Protein AF-A0AAW9KJD3-F1 (afdb_monomer)

Organism: Clostridium perfringens (NCBI:txid1502)

Mean predicted aligned error: 2.86 Å

Structure (mmCIF, N/CA/C/O backbone):
data_AF-A0AAW9KJD3-F1
#
_entry.id   AF-A0AAW9KJD3-F1
#
loop_
_atom_site.group_PDB
_atom_site.id
_atom_site.type_symbol
_atom_site.label_atom_id
_atom_site.label_alt_id
_atom_site.label_comp_id
_atom_site.label_asym_id
_atom_site.label_entity_id
_atom_site.label_seq_id
_atom_site.pdbx_PDB_ins_code
_atom_site.Cartn_x
_atom_site.Cartn_y
_atom_site.Cartn_z
_atom_site.occupancy
_atom_site.B_iso_or_equiv
_atom_site.auth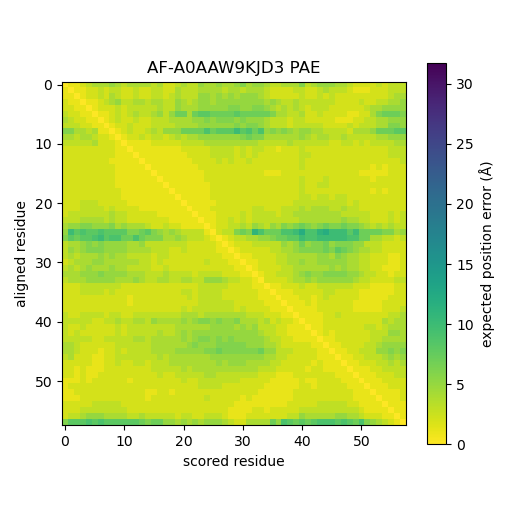_seq_id
_atom_site.auth_comp_id
_atom_site.auth_asym_id
_atom_site.auth_atom_id
_atom_site.pdbx_PDB_model_num
ATOM 1 N N . PHE A 1 1 ? 1.159 5.918 0.568 1.00 89.81 1 PHE A N 1
ATOM 2 C CA . PHE A 1 1 ? 2.633 5.819 0.586 1.00 89.81 1 PHE A CA 1
ATOM 3 C C . PHE A 1 1 ? 3.076 5.392 -0.805 1.00 89.81 1 PHE A C 1
ATOM 5 O O . PHE A 1 1 ? 2.449 4.499 -1.354 1.00 89.81 1 PHE A O 1
ATOM 12 N N . THR A 1 2 ? 4.087 6.019 -1.400 1.00 91.88 2 THR A N 1
ATOM 13 C CA . THR A 1 2 ? 4.577 5.656 -2.745 1.00 91.88 2 THR A CA 1
ATOM 14 C C . THR A 1 2 ? 6.018 5.201 -2.617 1.00 91.88 2 THR A C 1
ATOM 16 O O . THR A 1 2 ? 6.790 5.849 -1.912 1.00 91.88 2 THR A O 1
ATOM 19 N N . THR A 1 3 ? 6.372 4.085 -3.250 1.00 92.44 3 THR A N 1
ATOM 20 C CA . THR A 1 3 ? 7.743 3.573 -3.190 1.00 92.44 3 THR A CA 1
ATOM 21 C C . THR A 1 3 ? 8.702 4.464 -3.969 1.00 92.44 3 THR A C 1
ATOM 23 O O . THR A 1 3 ? 8.320 5.130 -4.935 1.00 92.44 3 THR A O 1
ATOM 26 N N . GLU A 1 4 ? 9.982 4.413 -3.608 1.00 91.50 4 GLU A N 1
ATOM 27 C CA . GLU A 1 4 ? 11.030 4.797 -4.550 1.00 91.50 4 GLU A CA 1
ATOM 28 C C . GLU A 1 4 ? 11.021 3.848 -5.755 1.00 91.50 4 GLU A C 1
ATOM 30 O O . GLU A 1 4 ? 10.475 2.744 -5.689 1.00 91.50 4 GLU A O 1
ATOM 35 N N . ARG A 1 5 ? 11.596 4.288 -6.875 1.00 92.25 5 ARG A N 1
ATOM 36 C CA . ARG A 1 5 ? 11.713 3.457 -8.075 1.00 92.25 5 ARG A CA 1
ATOM 37 C C . ARG A 1 5 ? 12.792 2.396 -7.869 1.00 92.25 5 ARG A C 1
ATOM 39 O O . ARG A 1 5 ? 13.901 2.743 -7.472 1.00 92.25 5 ARG A O 1
ATOM 46 N N . GLY A 1 6 ? 12.507 1.140 -8.206 1.00 92.38 6 GLY A N 1
ATOM 47 C CA . GLY A 1 6 ? 13.530 0.099 -8.156 1.00 92.38 6 GLY A CA 1
ATOM 48 C C . GLY A 1 6 ? 13.035 -1.323 -8.415 1.00 92.38 6 GLY A C 1
ATOM 49 O O . GLY A 1 6 ? 11.921 -1.512 -8.911 1.00 92.38 6 GLY A O 1
ATOM 50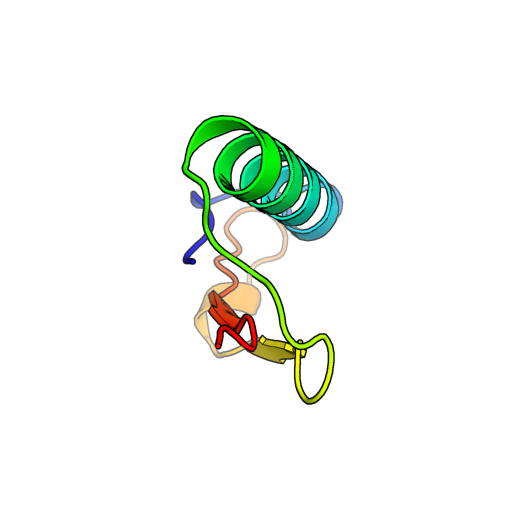 N N . PRO A 1 7 ? 13.857 -2.331 -8.063 1.00 93.31 7 PRO A N 1
ATOM 51 C CA . PRO A 1 7 ? 13.570 -3.726 -8.362 1.00 93.31 7 PRO A CA 1
ATOM 52 C C . PRO A 1 7 ? 12.345 -4.247 -7.610 1.00 93.31 7 PRO A C 1
ATOM 54 O O . PRO A 1 7 ? 12.321 -4.299 -6.375 1.00 93.31 7 PRO A O 1
ATOM 57 N N . PHE A 1 8 ? 11.351 -4.712 -8.363 1.00 90.75 8 PHE A N 1
ATOM 58 C CA . PHE A 1 8 ? 10.058 -5.180 -7.874 1.00 90.75 8 PHE A CA 1
ATOM 59 C C . PHE A 1 8 ? 10.189 -6.234 -6.770 1.00 90.75 8 PHE A C 1
ATOM 61 O O . PHE A 1 8 ? 9.470 -6.181 -5.774 1.00 90.75 8 PHE A O 1
ATOM 68 N N . GLY A 1 9 ? 11.154 -7.154 -6.906 1.00 88.00 9 GLY A N 1
ATOM 69 C CA . GLY A 1 9 ? 11.342 -8.281 -5.986 1.00 88.00 9 GLY A CA 1
ATOM 70 C C . GLY A 1 9 ? 11.593 -7.893 -4.523 1.00 88.00 9 GLY A C 1
ATOM 71 O O . GLY A 1 9 ? 11.333 -8.703 -3.637 1.00 88.00 9 GLY A O 1
ATOM 72 N N . LYS A 1 10 ? 12.059 -6.667 -4.255 1.00 90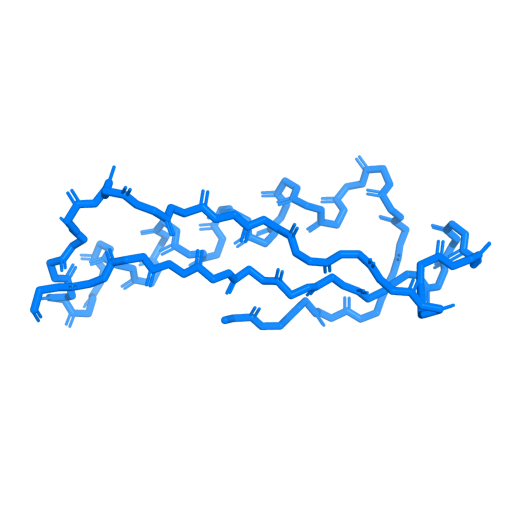.75 10 LYS A N 1
ATOM 73 C CA . LYS A 1 10 ? 12.267 -6.137 -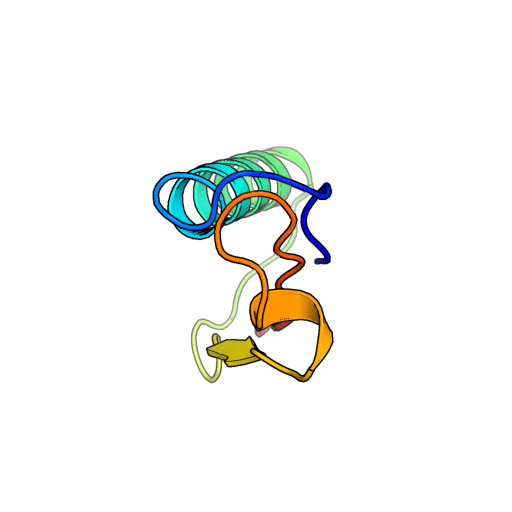2.892 1.00 90.75 10 LYS A CA 1
ATOM 74 C C . LYS A 1 10 ? 11.418 -4.907 -2.566 1.00 90.75 10 LYS A C 1
ATOM 76 O O . LYS A 1 10 ? 11.194 -4.605 -1.399 1.00 90.75 10 LYS A O 1
ATOM 81 N N . LEU A 1 11 ? 10.918 -4.222 -3.589 1.00 93.44 11 LEU A N 1
ATOM 82 C CA . LEU A 1 11 ? 10.248 -2.928 -3.489 1.00 93.44 11 LEU A CA 1
ATOM 83 C C . LEU A 1 11 ? 9.049 -2.930 -2.529 1.00 93.44 11 LEU A C 1
ATOM 85 O O . LEU A 1 11 ? 8.925 -2.044 -1.688 1.00 93.44 11 LEU A O 1
ATOM 89 N N . VAL A 1 12 ? 8.187 -3.942 -2.629 1.00 92.75 12 VAL A N 1
ATOM 90 C CA . VAL A 1 12 ? 6.973 -4.049 -1.802 1.00 92.75 12 VAL A CA 1
ATOM 91 C C . VAL A 1 12 ? 7.326 -4.332 -0.341 1.00 92.75 12 VAL A C 1
ATOM 93 O O . VAL A 1 12 ? 6.762 -3.721 0.566 1.00 92.75 12 VAL A O 1
ATOM 96 N N . ALA A 1 13 ? 8.298 -5.215 -0.101 1.00 93.69 13 ALA A N 1
ATOM 97 C CA . ALA A 1 13 ? 8.750 -5.549 1.246 1.00 93.69 13 ALA A CA 1
ATOM 98 C C . ALA A 1 13 ? 9.373 -4.332 1.951 1.00 93.69 13 ALA A C 1
ATOM 100 O O . ALA A 1 13 ? 9.006 -4.031 3.089 1.00 93.69 13 ALA A O 1
ATOM 101 N N . ASP A 1 14 ? 10.248 -3.601 1.256 1.00 94.88 14 ASP A N 1
ATOM 102 C CA . ASP A 1 14 ? 10.883 -2.383 1.770 1.00 94.88 14 ASP A CA 1
ATOM 103 C C . ASP A 1 14 ? 9.832 -1.297 2.070 1.00 94.88 14 ASP A C 1
ATOM 105 O O . ASP A 1 14 ? 9.866 -0.651 3.120 1.00 94.88 14 ASP A O 1
ATOM 109 N N . ALA A 1 15 ? 8.844 -1.134 1.184 1.00 95.19 15 ALA A N 1
ATOM 110 C CA . ALA A 1 15 ? 7.753 -0.181 1.367 1.00 95.19 15 ALA A CA 1
ATOM 111 C C . ALA A 1 15 ? 6.917 -0.484 2.611 1.00 95.19 15 ALA A C 1
ATOM 113 O O . ALA A 1 15 ? 6.601 0.420 3.389 1.00 95.19 15 ALA A O 1
ATOM 114 N N . TRP A 1 16 ? 6.595 -1.758 2.837 1.00 95.75 16 TRP A N 1
ATOM 115 C CA . TRP A 1 16 ? 5.902 -2.165 4.048 1.00 95.75 16 TRP A CA 1
ATOM 116 C C . TRP A 1 16 ? 6.728 -1.864 5.287 1.00 95.75 16 TRP A C 1
ATOM 118 O O . TRP A 1 16 ? 6.205 -1.232 6.203 1.00 95.75 16 TRP A O 1
ATOM 128 N N . GLN A 1 17 ? 8.006 -2.252 5.322 1.00 95.69 17 GLN A N 1
ATOM 129 C CA . GLN A 1 17 ? 8.889 -1.953 6.455 1.00 95.69 17 GLN A CA 1
ATOM 130 C C . GLN A 1 17 ? 8.903 -0.455 6.790 1.00 95.69 17 GLN A C 1
ATOM 132 O O . GLN A 1 17 ? 8.798 -0.089 7.963 1.00 95.69 17 GLN A O 1
ATOM 137 N N . ALA A 1 18 ? 8.940 0.408 5.772 1.00 94.56 18 ALA A N 1
ATOM 138 C CA . ALA A 1 18 ? 8.859 1.854 5.947 1.00 94.56 18 ALA A CA 1
ATOM 139 C C . ALA A 1 18 ? 7.513 2.307 6.541 1.00 94.56 18 ALA A C 1
ATOM 141 O O . ALA A 1 18 ? 7.497 3.115 7.470 1.00 94.56 18 ALA A O 1
ATOM 142 N N . VAL A 1 19 ? 6.384 1.765 6.069 1.00 94.56 19 VAL A N 1
ATOM 143 C CA . VAL A 1 19 ? 5.052 2.046 6.639 1.00 94.56 19 VAL A CA 1
ATOM 144 C C . VAL A 1 19 ? 4.975 1.614 8.107 1.00 94.56 19 VAL A C 1
ATOM 146 O O . VAL A 1 19 ? 4.497 2.380 8.944 1.00 94.56 19 VAL A O 1
ATOM 149 N N . TRP A 1 20 ? 5.468 0.420 8.447 1.00 94.19 20 TRP A N 1
ATOM 150 C CA . TRP A 1 20 ? 5.501 -0.065 9.830 1.00 94.19 20 TRP A CA 1
ATOM 151 C C . TRP A 1 20 ? 6.304 0.876 10.729 1.00 94.19 20 TRP A C 1
ATOM 153 O O . TRP A 1 20 ? 5.782 1.329 11.750 1.00 94.19 20 TRP A O 1
ATOM 163 N N . ALA A 1 21 ? 7.525 1.230 10.318 1.00 94.94 21 ALA A N 1
ATOM 164 C CA . ALA A 1 21 ? 8.379 2.160 11.051 1.00 94.94 21 ALA A CA 1
ATOM 165 C C . ALA A 1 21 ? 7.720 3.538 11.220 1.00 94.94 21 ALA A C 1
ATOM 167 O O . ALA A 1 21 ? 7.714 4.089 12.322 1.00 94.94 21 ALA A O 1
ATOM 168 N N . LEU A 1 22 ? 7.105 4.064 10.155 1.00 92.75 22 LEU A N 1
ATOM 169 C CA . LEU A 1 22 ? 6.380 5.330 10.189 1.00 92.75 22 LEU A CA 1
ATOM 170 C C . LEU A 1 22 ? 5.249 5.281 11.217 1.00 92.75 22 LEU A C 1
ATOM 172 O O . LEU A 1 22 ? 5.186 6.144 12.089 1.00 92.75 22 LEU A O 1
ATOM 176 N N . THR A 1 23 ? 4.368 4.282 11.147 1.00 92.50 23 THR A N 1
ATOM 177 C CA . THR A 1 23 ? 3.200 4.202 12.044 1.00 92.50 23 THR A CA 1
ATOM 178 C C . THR A 1 23 ? 3.583 3.990 13.505 1.00 92.50 23 THR A C 1
ATOM 180 O O . THR A 1 23 ? 2.975 4.599 14.381 1.00 92.50 23 THR A O 1
ATOM 183 N N . ALA A 1 24 ? 4.655 3.241 13.774 1.00 92.25 24 ALA A N 1
ATOM 184 C CA . ALA A 1 24 ? 5.196 3.090 15.122 1.00 92.25 24 ALA A CA 1
ATOM 185 C C . ALA A 1 24 ? 5.751 4.408 15.696 1.00 92.25 24 ALA A C 1
ATOM 187 O O . ALA A 1 24 ? 5.654 4.638 16.899 1.00 92.25 24 ALA A O 1
ATOM 188 N N . ALA A 1 25 ? 6.320 5.277 14.853 1.00 93.56 25 ALA A N 1
ATOM 189 C CA . ALA A 1 25 ? 6.957 6.522 15.285 1.00 93.56 25 ALA A CA 1
ATOM 190 C C . ALA A 1 25 ? 6.023 7.749 15.307 1.00 93.56 25 ALA A C 1
ATOM 192 O O . ALA A 1 25 ? 6.329 8.731 15.978 1.00 93.56 25 ALA A O 1
ATOM 193 N N . SER A 1 26 ? 4.914 7.729 14.560 1.00 87.00 26 SER A N 1
ATOM 194 C CA . SER A 1 26 ? 4.118 8.935 14.253 1.00 87.00 26 SER A CA 1
ATOM 195 C C . SER A 1 26 ? 2.778 9.041 14.986 1.00 87.00 26 SER A C 1
ATOM 197 O O . SER A 1 26 ? 2.047 10.005 14.770 1.00 87.00 26 SER A O 1
ATOM 199 N N . GLY A 1 27 ? 2.431 8.071 15.839 1.00 87.75 27 GLY A N 1
ATOM 200 C CA . GLY A 1 27 ? 1.126 8.035 16.514 1.00 87.75 27 GLY A CA 1
ATOM 201 C C . GLY A 1 27 ? -0.057 7.795 15.566 1.00 87.75 27 GLY A C 1
ATOM 202 O O . GLY A 1 27 ? -1.205 7.953 15.972 1.00 87.75 27 GLY A O 1
ATOM 203 N N . ILE A 1 28 ? 0.208 7.423 14.309 1.00 92.12 28 ILE A N 1
ATOM 204 C CA . ILE A 1 28 ? -0.820 7.068 13.327 1.00 92.12 28 ILE A CA 1
ATOM 205 C C . ILE A 1 28 ? -1.463 5.740 13.741 1.00 92.12 28 ILE A C 1
ATOM 207 O O . ILE A 1 28 ? -0.821 4.688 13.699 1.00 92.12 28 ILE A O 1
ATOM 211 N N . GLU A 1 29 ? -2.750 5.780 14.086 1.00 92.88 29 GLU A N 1
ATOM 212 C CA . GLU A 1 29 ? -3.555 4.582 14.329 1.00 92.88 29 GLU A CA 1
ATOM 213 C C . GLU A 1 29 ? -4.033 3.993 12.995 1.00 92.88 29 GLU A C 1
ATOM 215 O O . GLU A 1 29 ? -4.846 4.584 12.281 1.00 92.88 29 GLU A O 1
ATOM 220 N N . ARG A 1 30 ? -3.530 2.803 12.655 1.00 94.12 30 ARG A N 1
ATOM 221 C CA . ARG A 1 30 ? -4.036 2.012 11.527 1.00 94.12 30 ARG A CA 1
ATOM 222 C C . ARG A 1 30 ? -5.331 1.314 11.925 1.00 94.12 30 ARG A C 1
ATOM 224 O O . ARG A 1 30 ? -5.429 0.754 13.014 1.00 94.12 30 ARG A O 1
ATOM 231 N N . THR A 1 31 ? -6.309 1.309 11.026 1.00 95.38 31 THR A N 1
ATOM 232 C CA . THR A 1 31 ? -7.574 0.579 11.215 1.00 95.38 31 THR A CA 1
ATOM 233 C C . THR A 1 31 ? -7.505 -0.843 10.674 1.00 95.38 31 THR A C 1
ATOM 235 O O . THR A 1 31 ? -8.305 -1.678 11.084 1.00 95.38 31 THR A O 1
ATOM 238 N N . TYR A 1 32 ? -6.541 -1.133 9.790 1.00 92.06 32 TYR A N 1
ATOM 239 C CA . TYR A 1 32 ? -6.333 -2.448 9.169 1.00 92.06 32 TYR A CA 1
ATOM 240 C C . TYR A 1 32 ? -7.556 -2.978 8.398 1.00 92.06 32 TYR A C 1
ATOM 242 O O . TYR A 1 32 ? -7.683 -4.179 8.175 1.00 92.06 32 TYR A O 1
ATOM 250 N N . THR A 1 33 ? -8.472 -2.098 7.988 1.00 96.62 33 THR A N 1
ATOM 251 C CA . THR A 1 33 ? -9.722 -2.481 7.312 1.00 96.62 33 THR A CA 1
ATOM 252 C C . THR A 1 33 ? -9.603 -2.547 5.794 1.00 96.62 33 THR A C 1
ATOM 254 O O . THR A 1 33 ? -10.488 -3.102 5.145 1.00 96.62 33 THR A O 1
ATOM 257 N N . GLY A 1 34 ? -8.544 -1.984 5.210 1.00 93.75 34 GLY A N 1
ATOM 258 C CA . GLY A 1 34 ? -8.445 -1.833 3.761 1.00 93.75 34 GLY A CA 1
ATOM 259 C C . GLY A 1 34 ? -7.068 -1.393 3.301 1.00 93.75 34 GLY A C 1
ATOM 260 O O . GLY A 1 34 ? -6.945 -0.362 2.642 1.00 93.75 34 GLY A O 1
ATOM 261 N N . ASP A 1 35 ? -6.047 -2.169 3.650 1.00 96.12 35 ASP A N 1
ATOM 262 C CA . ASP A 1 35 ? -4.703 -1.916 3.155 1.00 96.12 35 ASP A CA 1
ATOM 263 C C . ASP A 1 35 ? -4.463 -2.695 1.862 1.00 96.12 35 ASP A C 1
ATOM 265 O O . ASP A 1 35 ? -4.731 -3.896 1.798 1.00 96.12 35 ASP A O 1
ATOM 269 N N . PHE A 1 36 ? -3.960 -2.022 0.832 1.00 95.81 36 PHE A N 1
ATOM 270 C CA . PHE A 1 36 ? -3.692 -2.654 -0.455 1.00 95.81 36 PHE A CA 1
ATOM 271 C C . PHE A 1 36 ? -2.582 -1.950 -1.230 1.00 95.81 36 PHE A C 1
ATOM 273 O O . PHE A 1 36 ? -2.276 -0.773 -1.027 1.00 95.81 36 PHE A O 1
ATOM 280 N N . GLU A 1 37 ? -2.003 -2.695 -2.161 1.00 96.50 3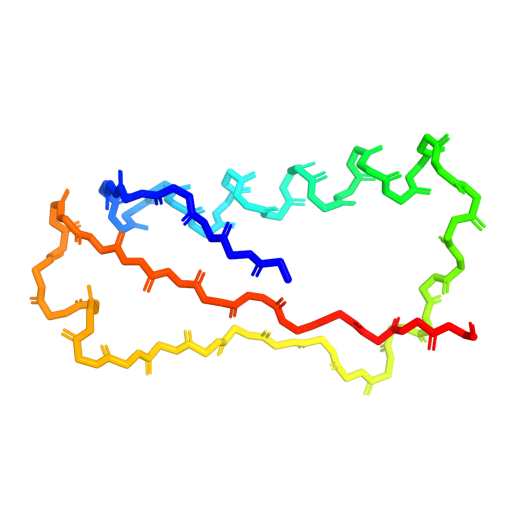7 GLU A N 1
ATOM 281 C CA . GLU A 1 37 ? -0.998 -2.220 -3.100 1.00 96.50 37 GLU A CA 1
ATOM 282 C C . GLU A 1 37 ? -1.656 -1.979 -4.460 1.00 96.50 37 GLU A C 1
ATOM 284 O O . GLU A 1 37 ? -2.394 -2.821 -4.978 1.00 96.50 37 GLU A O 1
ATOM 289 N N . ARG A 1 38 ? -1.384 -0.822 -5.056 1.00 95.62 38 ARG A N 1
ATOM 290 C CA . ARG A 1 38 ? -1.775 -0.493 -6.419 1.00 95.62 38 ARG A CA 1
ATOM 291 C C . ARG A 1 38 ? -0.560 -0.607 -7.328 1.00 95.62 38 ARG A C 1
ATOM 293 O O . ARG A 1 38 ? 0.428 0.110 -7.168 1.00 95.62 38 ARG A O 1
ATOM 300 N N . TYR A 1 39 ? -0.706 -1.482 -8.313 1.00 95.25 39 TYR A N 1
ATOM 301 C CA . TYR A 1 39 ? 0.250 -1.737 -9.380 1.00 95.25 39 TYR A CA 1
ATOM 302 C C . TYR A 1 39 ? -0.330 -1.203 -10.690 1.00 95.25 39 TYR A C 1
ATOM 304 O O . TYR A 1 39 ? -1.435 -1.588 -11.072 1.00 95.25 39 TYR A O 1
ATOM 312 N N . ASP A 1 40 ? 0.382 -0.305 -11.366 1.00 94.50 40 ASP A N 1
ATOM 313 C CA . ASP A 1 40 ? -0.040 0.254 -12.654 1.00 94.50 40 ASP A CA 1
ATOM 314 C C . ASP A 1 40 ? 1.049 0.113 -13.729 1.00 94.50 40 ASP A C 1
ATOM 316 O O . ASP A 1 40 ? 1.975 -0.689 -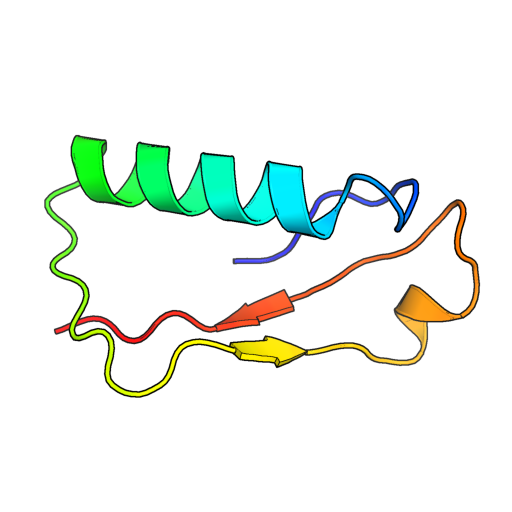13.596 1.00 94.50 40 ASP A O 1
ATOM 320 N N . GLU A 1 41 ? 0.936 0.868 -14.823 1.00 95.94 41 GLU A N 1
ATOM 321 C CA . GLU A 1 41 ? 1.883 0.862 -15.946 1.00 95.94 41 GLU A CA 1
ATOM 322 C C . GLU A 1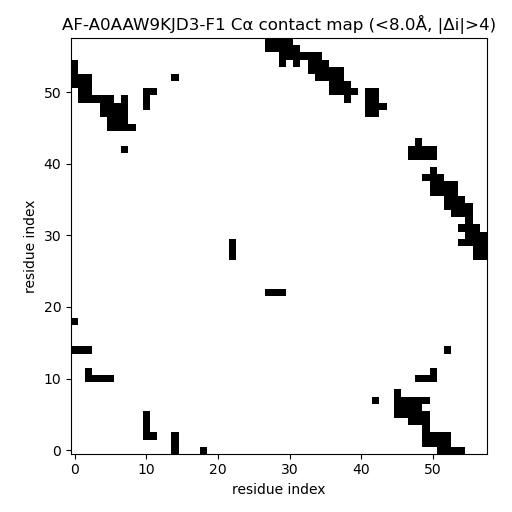 41 ? 3.342 1.090 -15.512 1.00 95.94 41 GLU A C 1
ATOM 324 O O . GLU A 1 41 ? 4.271 0.627 -16.172 1.00 95.94 41 GLU A O 1
ATOM 329 N N . ARG A 1 42 ? 3.573 1.733 -14.360 1.00 94.31 42 ARG A N 1
ATOM 330 C CA . ARG A 1 42 ? 4.917 1.950 -13.809 1.00 94.31 42 ARG A CA 1
ATOM 331 C C . ARG A 1 42 ? 5.566 0.673 -13.276 1.00 94.31 42 ARG A C 1
ATOM 333 O O . ARG A 1 42 ? 6.750 0.710 -12.975 1.00 94.31 42 ARG A O 1
ATOM 340 N N . CYS A 1 43 ? 4.830 -0.433 -13.159 1.00 93.19 43 CYS A N 1
ATOM 341 C CA . CYS A 1 43 ? 5.336 -1.742 -12.731 1.00 93.19 43 CYS A CA 1
ATOM 342 C C . CYS A 1 43 ? 5.712 -2.670 -13.899 1.00 93.19 43 CYS A C 1
ATOM 344 O O . CYS A 1 43 ? 6.087 -3.814 -13.660 1.00 93.19 43 CYS A O 1
ATOM 346 N N . GLN A 1 44 ? 5.581 -2.212 -15.150 1.00 93.25 44 GLN A N 1
ATOM 347 C CA . GLN A 1 44 ? 5.835 -3.048 -16.332 1.00 93.25 44 GLN A CA 1
ATOM 348 C C . GLN A 1 44 ? 7.315 -3.409 -16.508 1.00 93.25 44 GLN A C 1
ATOM 350 O O . GLN A 1 44 ? 7.613 -4.469 -17.050 1.00 93.25 44 GLN A O 1
ATOM 355 N N . ASP A 1 45 ? 8.229 -2.549 -16.049 1.00 94.38 45 ASP A N 1
ATOM 356 C CA . ASP A 1 45 ? 9.658 -2.852 -15.953 1.00 94.38 45 ASP A CA 1
ATOM 357 C C . ASP A 1 45 ? 9.979 -3.317 -14.521 1.00 94.38 45 ASP A C 1
ATOM 359 O O . ASP A 1 45 ? 9.969 -2.485 -13.605 1.00 94.38 45 ASP A O 1
ATOM 363 N N . PRO A 1 46 ? 10.269 -4.615 -14.302 1.00 90.69 46 PRO A N 1
ATOM 364 C CA . PRO A 1 46 ? 10.548 -5.151 -12.975 1.00 90.69 46 PRO A CA 1
ATOM 365 C C . PRO A 1 46 ? 11.779 -4.543 -12.303 1.00 90.69 46 PRO A C 1
ATOM 367 O O . PRO A 1 46 ? 11.845 -4.574 -11.080 1.00 90.69 46 PRO A O 1
ATOM 370 N N . GLU A 1 47 ? 12.730 -3.975 -13.049 1.00 94.88 47 GLU A N 1
ATOM 371 C CA . GLU A 1 47 ? 13.925 -3.341 -12.475 1.00 94.88 47 GLU A CA 1
ATOM 372 C C . GLU A 1 47 ? 13.677 -1.870 -12.103 1.00 94.88 47 GLU A C 1
ATOM 374 O O . GLU A 1 47 ? 14.397 -1.298 -11.283 1.00 94.88 47 GLU A O 1
ATOM 379 N N . ASN A 1 48 ? 12.630 -1.260 -12.667 1.00 94.56 48 ASN A N 1
ATOM 380 C CA . ASN A 1 48 ? 12.295 0.157 -12.512 1.00 94.56 48 ASN A CA 1
ATOM 381 C C . ASN A 1 48 ? 10.842 0.372 -12.063 1.00 94.56 48 ASN A C 1
ATOM 383 O O . ASN A 1 48 ? 10.206 1.354 -12.470 1.00 94.56 48 ASN A O 1
ATOM 387 N N . ALA A 1 49 ? 10.327 -0.516 -11.214 1.00 95.31 49 ALA A N 1
ATOM 388 C CA . ALA A 1 49 ? 8.946 -0.494 -10.760 1.00 95.31 49 ALA A CA 1
ATOM 389 C C . ALA A 1 49 ? 8.677 0.625 -9.739 1.00 95.31 49 ALA A C 1
ATOM 391 O O . ALA A 1 49 ? 9.564 1.036 -8.989 1.00 95.31 49 ALA A O 1
ATOM 392 N N . VAL A 1 50 ? 7.431 1.104 -9.695 1.00 95.69 50 VAL A N 1
ATOM 393 C CA . VAL A 1 50 ? 6.911 2.011 -8.658 1.00 95.69 50 VAL A CA 1
ATOM 394 C C . VAL A 1 50 ? 5.548 1.497 -8.214 1.00 95.69 50 VAL A C 1
ATOM 396 O O . VAL A 1 50 ? 4.678 1.294 -9.058 1.00 95.69 50 VAL A O 1
ATOM 399 N N . VAL A 1 51 ? 5.356 1.325 -6.907 1.00 95.69 51 VAL A N 1
ATOM 400 C CA . VAL A 1 51 ? 4.117 0.801 -6.314 1.00 95.69 51 VAL A CA 1
ATOM 401 C C . VAL A 1 51 ? 3.542 1.821 -5.336 1.00 95.69 51 VAL A C 1
ATOM 403 O O . VAL A 1 51 ? 4.262 2.580 -4.682 1.00 95.69 51 VAL A O 1
ATOM 406 N N . GLU A 1 52 ? 2.219 1.862 -5.238 1.00 96.38 52 GLU A N 1
ATOM 407 C CA . GLU A 1 52 ? 1.514 2.704 -4.275 1.00 96.38 52 GLU A CA 1
ATOM 408 C C . GLU A 1 52 ? 0.862 1.832 -3.206 1.00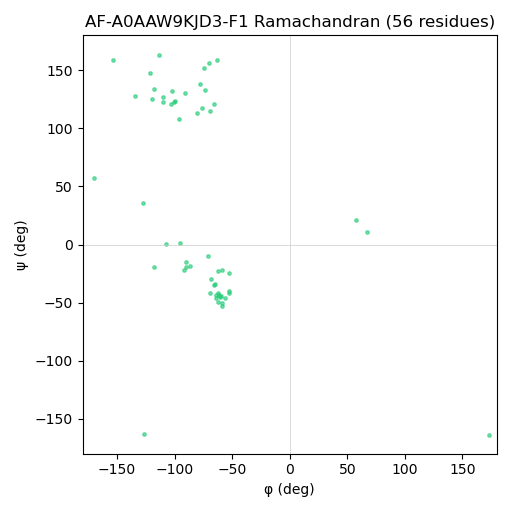 96.38 52 GLU A C 1
ATOM 410 O O . GLU A 1 52 ? 0.107 0.919 -3.516 1.00 96.38 52 GLU A O 1
ATOM 415 N N . LEU A 1 53 ? 1.139 2.123 -1.939 1.00 96.69 53 LEU A N 1
ATOM 416 C CA . LEU A 1 53 ? 0.501 1.489 -0.793 1.00 96.69 53 LEU A CA 1
ATOM 417 C C . LEU A 1 53 ? -0.573 2.428 -0.244 1.00 96.69 53 LEU A C 1
ATOM 419 O O . LEU A 1 53 ? -0.287 3.567 0.156 1.00 96.69 53 LEU A O 1
ATOM 423 N N . TYR A 1 54 ? -1.797 1.925 -0.188 1.00 96.44 54 TYR A N 1
ATOM 424 C CA . TYR A 1 54 ? -2.932 2.552 0.471 1.00 96.44 54 TYR A CA 1
ATOM 425 C C . TYR A 1 54 ? -3.098 1.897 1.835 1.00 96.44 54 TYR A C 1
ATOM 427 O O . TYR A 1 54 ? -3.195 0.678 1.926 1.00 96.44 54 TYR A O 1
ATOM 435 N N . ILE A 1 55 ? -3.072 2.713 2.889 1.00 95.88 55 ILE A N 1
ATOM 436 C CA . ILE A 1 55 ? -3.108 2.263 4.281 1.00 95.88 55 ILE A CA 1
ATOM 437 C C . ILE A 1 55 ? -4.348 2.860 4.933 1.00 95.88 55 ILE A C 1
ATOM 439 O O . ILE A 1 55 ? -4.530 4.080 4.914 1.00 95.88 55 ILE A O 1
ATOM 443 N N . ALA A 1 56 ? -5.187 2.012 5.511 1.00 95.88 56 ALA A N 1
ATOM 444 C CA . ALA A 1 56 ? -6.365 2.419 6.244 1.00 95.88 56 ALA A CA 1
ATOM 445 C C . ALA A 1 56 ? -5.949 2.953 7.624 1.00 95.88 56 ALA A C 1
ATOM 447 O O . ALA A 1 56 ? -5.370 2.246 8.455 1.00 95.88 56 ALA A O 1
ATOM 448 N N . ILE A 1 57 ? -6.241 4.231 7.851 1.00 93.44 57 ILE A N 1
ATOM 449 C CA . ILE A 1 57 ? -5.978 4.967 9.093 1.00 93.44 57 ILE A CA 1
ATOM 450 C C . ILE A 1 57 ? -7.301 5.360 9.764 1.00 93.44 57 ILE A C 1
ATOM 452 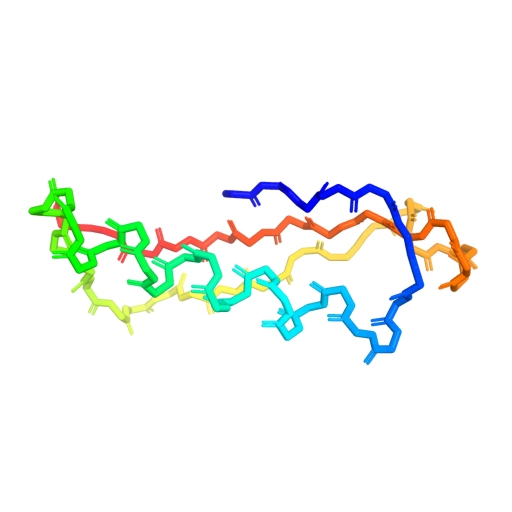O O . ILE A 1 57 ? -8.355 5.283 9.125 1.00 93.44 57 ILE A O 1
ATOM 456 N N . LYS A 1 58 ? -7.249 5.713 11.050 1.00 89.25 58 LYS A N 1
ATOM 457 C CA . LYS A 1 58 ? -8.403 6.128 11.862 1.00 89.25 58 LYS A CA 1
ATOM 458 C C . LYS A 1 58 ? -8.603 7.639 11.863 1.00 89.25 58 LYS A C 1
ATOM 460 O O . LYS A 1 58 ? -7.584 8.363 11.853 1.00 89.25 58 LYS A O 1
#

Sequence (58 aa):
FTTERGPFGKLVADAWQAVWALTAASGIERTYTGDFERYDERCQDPENAVVELYIAIK

Nearest PDB structures (foldseek):
  2iu7-assembly1_I  TM=3.376E-01  e=9.724E+00  Escherichia coli
  2xva-assembly3_C  TM=2.838E-01  e=7.570E+00  Escherichia coli str. K-12 substr. MG1655

InterPro domains:
  IPR011256 Regulatory factor, effector binding domain superfamily [G3DSA:3.20.80.10] (1-58)
  IPR011256 Regulatory factor, effector binding domain superfamily [SSF55136] (4-58)
  IPR029441 Integron-associated effector binding protein [PF14526] (1-57)
  IPR053182 Putative transcriptional regulator YobU-like [PTHR36444] (1-58)

Secondary structure (DSSP, 8-state):
-BPPSB-HHHHHHHHHHHHHHHHHHH---B--SS-EEE--GGGSSTTSB--EEE--B-

pLDDT: mean 93.64, std 2.28, range [87.0, 96.69]

Radius of gyration: 12.03 Å; Cα contacts (8 Å, |Δi|>4): 95; chains: 1; bounding box: 24×17×33 Å

Solvent-accessible surface area (backbone atoms only — not comparable to full-atom values): 3358 Å² total; per-residue (Å²): 91,70,47,73,74,28,44,48,95,49,44,62,62,54,43,48,53,50,51,54,54,47,36,74,73,66,78,55,53,68,60,77,79,59,63,47,76,50,79,54,83,51,42,74,45,52,65,56,12,40,46,36,42,45,74,31,63,113

Foldseek 3Di:
DKWQWAAQVCGVVVVVVVVVVCCVPPVWAFPPPDWDKDFDPQPPDRGGHMIDIDTHTD